Protein AF-A0A953JFP9-F1 (afdb_monomer_lite)

Sequence (63 aa):
MAPYPTPPDVPRRADRRTGAKLVTQHFFPVSHRTLEAWPLTWRRVNGKAVCETAELFAVAEAK

Structure (mmCIF, N/CA/C/O backbone):
data_AF-A0A953JFP9-F1
#
_entry.id   AF-A0A953JFP9-F1
#
loop_
_atom_site.group_PDB
_atom_site.id
_atom_site.type_symbol
_atom_site.label_atom_id
_atom_site.label_alt_id
_atom_site.label_comp_id
_atom_site.label_asym_id
_atom_site.label_entity_id
_atom_site.label_seq_id
_atom_site.pdbx_PDB_ins_code
_atom_site.Cartn_x
_atom_site.Cartn_y
_atom_site.Cartn_z
_atom_site.occupancy
_atom_site.B_iso_or_equiv
_atom_site.auth_seq_id
_atom_site.auth_comp_id
_atom_site.auth_asym_id
_atom_site.auth_atom_id
_atom_site.pdbx_PDB_model_num
ATOM 1 N N . MET A 1 1 ? -8.969 -17.674 -5.924 1.00 42.81 1 MET A N 1
ATOM 2 C CA . MET A 1 1 ? -8.797 -16.215 -5.788 1.00 42.81 1 MET A CA 1
ATOM 3 C C . MET A 1 1 ? -8.323 -15.706 -7.138 1.00 42.81 1 MET A C 1
ATOM 5 O O . MET A 1 1 ? -7.169 -15.922 -7.481 1.00 42.81 1 MET A O 1
ATOM 9 N N . ALA A 1 2 ? -9.241 -15.228 -7.981 1.00 50.06 2 ALA A N 1
ATOM 10 C CA . ALA A 1 2 ? -8.864 -14.674 -9.280 1.00 50.06 2 ALA A CA 1
ATOM 11 C C . ALA A 1 2 ? -8.075 -13.377 -9.032 1.00 50.06 2 ALA A C 1
ATOM 13 O O . ALA A 1 2 ? -8.476 -12.618 -8.147 1.00 50.06 2 ALA A O 1
ATOM 14 N N . PRO A 1 3 ? -6.957 -13.122 -9.733 1.00 59.09 3 PRO A N 1
ATOM 15 C CA . PRO A 1 3 ? -6.299 -11.829 -9.627 1.00 59.09 3 PRO A CA 1
ATOM 16 C C . PRO A 1 3 ? -7.299 -10.762 -10.072 1.00 59.09 3 PRO A C 1
ATOM 18 O O . PRO A 1 3 ? -7.986 -10.952 -11.079 1.00 59.09 3 PRO A O 1
ATOM 21 N N . TYR A 1 4 ? -7.398 -9.667 -9.318 1.00 58.94 4 TYR A N 1
ATOM 22 C CA . TYR A 1 4 ? -8.205 -8.527 -9.737 1.00 58.94 4 TYR A CA 1
ATOM 23 C C . TYR A 1 4 ? -7.851 -8.171 -11.179 1.00 58.94 4 TYR A C 1
ATOM 25 O O . TYR A 1 4 ? -6.654 -8.062 -11.481 1.00 58.94 4 TYR A O 1
ATOM 33 N N . PRO A 1 5 ? -8.840 -8.015 -12.079 1.00 61.91 5 PRO A N 1
ATOM 34 C CA . PRO A 1 5 ? -8.554 -7.540 -13.416 1.00 61.91 5 PRO A CA 1
ATOM 35 C C . PRO A 1 5 ? -7.944 -6.151 -13.262 1.00 61.91 5 PRO A C 1
ATOM 37 O O . PRO A 1 5 ? -8.625 -5.196 -12.898 1.00 61.91 5 PRO A O 1
ATOM 40 N N . THR A 1 6 ? -6.634 -6.046 -13.484 1.00 61.53 6 THR A N 1
ATOM 41 C CA . THR A 1 6 ? -5.972 -4.751 -13.596 1.00 61.53 6 THR A CA 1
ATOM 42 C C . THR A 1 6 ? -6.686 -4.002 -14.718 1.00 61.53 6 THR A C 1
ATOM 44 O O . THR A 1 6 ? -6.712 -4.532 -15.837 1.00 61.53 6 THR A O 1
ATOM 47 N N . PRO A 1 7 ? -7.289 -2.8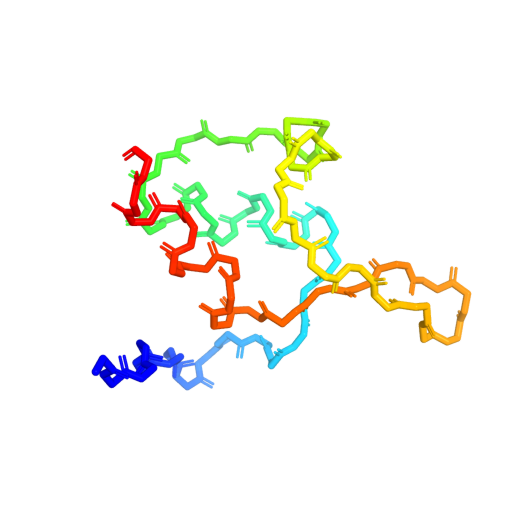28 -14.456 1.00 66.50 7 PRO A N 1
ATOM 48 C CA . PRO A 1 7 ? -7.909 -2.039 -15.508 1.00 66.50 7 PRO A CA 1
ATOM 49 C C . PRO A 1 7 ? -6.904 -1.826 -16.650 1.00 66.50 7 PRO A C 1
ATOM 51 O O . PRO A 1 7 ? -5.713 -1.678 -16.377 1.00 66.50 7 PRO A O 1
ATOM 54 N N . PRO A 1 8 ? -7.333 -1.795 -17.920 1.00 64.88 8 PRO A N 1
ATOM 55 C CA . PRO A 1 8 ? -6.413 -1.687 -19.056 1.00 64.88 8 PRO A CA 1
ATOM 56 C C . PRO A 1 8 ? -5.523 -0.429 -19.024 1.00 64.88 8 PRO A C 1
ATOM 58 O O . PRO A 1 8 ? -4.500 -0.400 -19.701 1.00 64.88 8 PRO A O 1
ATOM 61 N N . ASP A 1 9 ? -5.879 0.577 -18.218 1.00 74.44 9 ASP A N 1
ATOM 62 C CA . ASP A 1 9 ? -5.150 1.840 -18.068 1.00 74.44 9 ASP A CA 1
ATOM 63 C C . ASP A 1 9 ? -4.099 1.841 -16.934 1.00 74.44 9 ASP A C 1
ATOM 65 O O . ASP A 1 9 ? -3.291 2.764 -16.836 1.00 74.44 9 ASP A O 1
ATOM 69 N N . VAL A 1 10 ? -4.055 0.815 -16.068 1.00 80.25 10 VAL A N 1
ATOM 70 C CA . VAL A 1 10 ? -3.080 0.795 -14.962 1.00 80.25 10 VAL A CA 1
ATOM 71 C C . VAL A 1 10 ? -1.779 0.098 -15.365 1.00 80.25 10 VAL A C 1
ATOM 73 O O . VAL A 1 10 ? -1.793 -0.954 -16.012 1.00 80.25 10 VAL A O 1
ATOM 76 N N . PRO A 1 11 ? -0.611 0.626 -14.955 1.00 84.94 11 PRO A N 1
ATOM 77 C CA . PRO A 1 11 ? 0.656 -0.021 -15.249 1.00 84.94 11 PRO A CA 1
ATOM 78 C C . PRO A 1 11 ? 0.722 -1.381 -14.55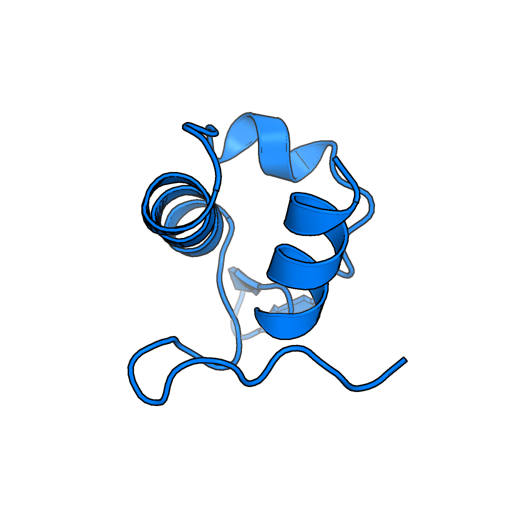3 1.00 84.94 11 PRO A C 1
ATOM 80 O O . PRO A 1 11 ? 0.300 -1.529 -13.409 1.00 84.94 11 PRO A O 1
ATOM 83 N N . ARG A 1 12 ? 1.326 -2.379 -15.207 1.00 86.81 12 ARG A N 1
ATOM 84 C CA . ARG A 1 12 ? 1.491 -3.725 -14.627 1.00 86.81 12 ARG A CA 1
ATOM 85 C C . ARG A 1 12 ? 2.337 -3.727 -13.348 1.00 86.81 12 ARG A C 1
ATOM 87 O O . ARG A 1 12 ? 2.158 -4.578 -12.480 1.00 86.81 12 ARG A O 1
ATOM 94 N N . ARG A 1 13 ? 3.274 -2.784 -13.245 1.00 89.44 13 ARG A N 1
ATOM 95 C CA . ARG A 1 13 ? 4.103 -2.559 -12.059 1.00 89.44 13 ARG A CA 1
ATOM 96 C C . ARG A 1 13 ? 4.017 -1.101 -11.646 1.00 89.44 13 ARG A C 1
ATOM 98 O O . ARG A 1 13 ? 4.178 -0.225 -12.492 1.00 89.44 13 ARG A O 1
ATOM 105 N N . ALA A 1 14 ? 3.843 -0.856 -10.356 1.00 90.19 14 ALA A N 1
ATOM 106 C CA . ALA A 1 14 ? 3.754 0.481 -9.796 1.00 90.19 14 ALA A CA 1
ATOM 107 C C . ALA A 1 14 ? 4.883 0.714 -8.786 1.00 90.19 14 ALA A C 1
ATOM 109 O O . ALA A 1 14 ? 5.164 -0.122 -7.926 1.00 90.19 14 ALA A O 1
ATOM 110 N N . ASP A 1 15 ? 5.550 1.863 -8.881 1.00 92.00 15 ASP A N 1
ATOM 111 C CA . ASP A 1 15 ? 6.383 2.365 -7.789 1.00 92.00 15 ASP A CA 1
ATOM 112 C C . ASP A 1 15 ? 5.505 2.884 -6.639 1.00 92.00 15 ASP A C 1
ATOM 114 O O . ASP A 1 15 ? 4.296 3.040 -6.784 1.00 92.00 15 ASP A O 1
ATOM 118 N N . ARG A 1 16 ? 6.105 3.209 -5.493 1.00 90.31 16 AR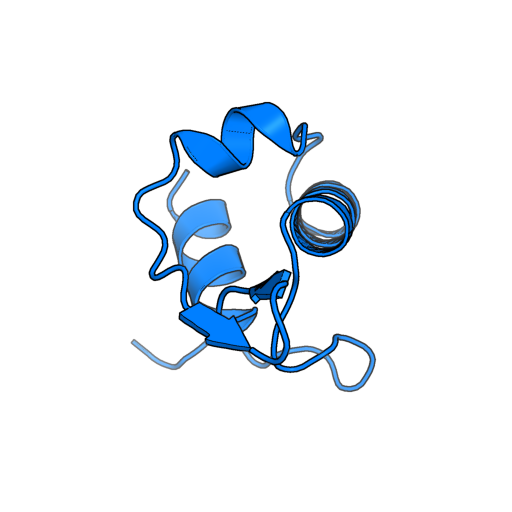G A N 1
ATOM 119 C CA . ARG A 1 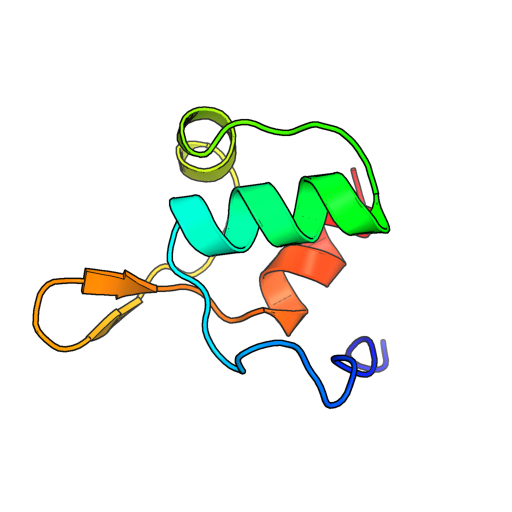16 ? 5.373 3.679 -4.301 1.00 90.31 16 ARG A CA 1
ATOM 120 C C . ARG A 1 16 ? 4.498 4.910 -4.544 1.00 90.31 16 ARG A C 1
ATOM 122 O O . ARG A 1 16 ? 3.437 5.022 -3.942 1.00 90.31 16 ARG A O 1
ATOM 129 N N . ARG A 1 17 ? 4.923 5.854 -5.391 1.00 91.56 17 ARG A N 1
ATOM 130 C CA . ARG A 1 17 ? 4.137 7.065 -5.675 1.00 91.56 17 ARG A CA 1
ATOM 131 C C . ARG A 1 17 ? 2.973 6.743 -6.597 1.00 91.56 17 ARG A C 1
ATOM 133 O O . ARG A 1 17 ? 1.860 7.190 -6.337 1.00 91.56 17 ARG A O 1
ATOM 140 N N . THR A 1 18 ? 3.231 5.965 -7.643 1.00 92.06 18 THR A N 1
ATOM 141 C CA . THR A 1 18 ? 2.189 5.519 -8.575 1.00 92.06 18 THR A CA 1
ATOM 142 C C . THR A 1 18 ? 1.172 4.632 -7.863 1.00 92.06 18 THR A C 1
ATOM 144 O O . THR A 1 18 ? -0.022 4.883 -7.954 1.00 92.06 18 THR A O 1
ATOM 147 N N . GLY A 1 19 ? 1.633 3.673 -7.061 1.00 92.19 19 GLY A N 1
ATOM 148 C CA . GLY A 1 19 ? 0.776 2.799 -6.271 1.00 92.19 19 GLY A CA 1
ATOM 149 C C . GLY A 1 19 ? -0.108 3.571 -5.295 1.00 92.19 19 GLY A C 1
ATOM 150 O O . GLY A 1 19 ? -1.299 3.304 -5.211 1.00 92.19 19 GLY A O 1
ATOM 151 N N . ALA A 1 20 ? 0.434 4.591 -4.623 1.00 93.31 20 ALA A N 1
ATOM 152 C CA . ALA A 1 20 ? -0.354 5.419 -3.711 1.00 93.31 20 ALA A CA 1
ATOM 153 C C . ALA A 1 20 ? -1.468 6.185 -4.435 1.00 93.31 20 ALA A C 1
ATOM 155 O O . ALA A 1 20 ? -2.590 6.251 -3.936 1.00 93.31 20 ALA A O 1
ATOM 156 N N . LYS A 1 21 ? -1.181 6.721 -5.629 1.00 92.31 21 LYS A N 1
ATOM 157 C CA . LYS A 1 21 ? -2.194 7.367 -6.474 1.00 92.31 21 LYS A CA 1
ATOM 158 C C . LYS A 1 21 ? -3.282 6.382 -6.892 1.00 92.31 21 LYS A C 1
ATOM 160 O O . LYS A 1 21 ? -4.451 6.694 -6.719 1.00 92.31 21 LYS A O 1
ATOM 165 N N . LEU A 1 22 ? -2.894 5.197 -7.366 1.00 91.31 22 LEU A N 1
ATOM 166 C CA . LEU A 1 22 ? -3.835 4.162 -7.797 1.00 91.31 22 LEU A CA 1
ATOM 167 C C . LEU A 1 22 ? -4.746 3.716 -6.645 1.00 91.31 22 LEU A C 1
ATOM 169 O O . LEU A 1 22 ? -5.962 3.714 -6.789 1.00 91.31 22 LEU A O 1
ATOM 173 N N . VAL A 1 23 ? -4.182 3.409 -5.474 1.00 91.88 23 VAL A N 1
ATOM 174 C CA . VAL A 1 23 ? -4.985 3.023 -4.300 1.00 91.88 23 VAL A CA 1
ATOM 175 C C . VAL A 1 23 ? -5.906 4.165 -3.860 1.00 91.88 23 VAL A C 1
ATOM 177 O O . VAL A 1 23 ? -7.072 3.920 -3.570 1.00 91.88 23 VAL A O 1
ATOM 180 N N . THR A 1 24 ? -5.428 5.412 -3.900 1.00 92.88 24 THR A N 1
ATOM 181 C CA . THR A 1 24 ? -6.245 6.599 -3.588 1.00 92.88 24 THR A CA 1
ATOM 182 C C . THR A 1 24 ? -7.416 6.789 -4.549 1.00 92.88 24 THR A C 1
ATOM 184 O O . THR A 1 24 ? -8.481 7.222 -4.123 1.00 92.88 24 THR A O 1
ATOM 187 N N . GLN A 1 25 ? -7.239 6.468 -5.831 1.00 89.81 25 GLN A N 1
ATOM 188 C CA . GLN A 1 25 ? -8.285 6.595 -6.849 1.00 89.81 25 GLN A CA 1
ATOM 189 C C . GLN A 1 25 ? -9.348 5.493 -6.765 1.00 89.81 25 GLN A C 1
ATOM 191 O O . GLN A 1 25 ? -10.496 5.751 -7.114 1.00 89.81 25 GLN A O 1
ATOM 196 N N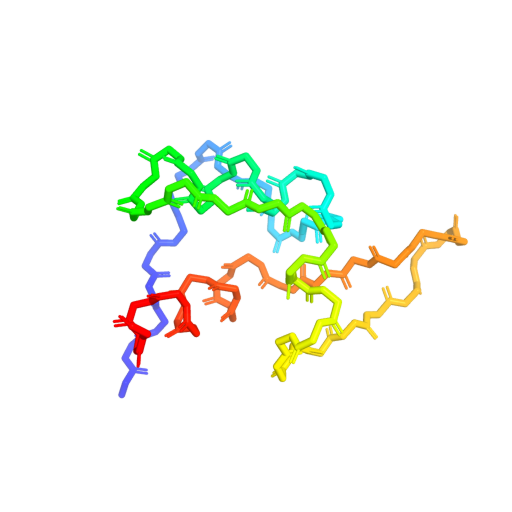 . HIS A 1 26 ? -8.976 4.283 -6.336 1.00 87.44 26 HIS A N 1
ATOM 197 C CA . HIS A 1 26 ? -9.855 3.110 -6.393 1.00 87.44 26 HIS A CA 1
ATOM 198 C C . HIS A 1 26 ? -10.428 2.668 -5.042 1.00 87.44 26 HIS A C 1
ATOM 200 O O . HIS A 1 26 ? -11.516 2.103 -5.019 1.00 87.44 26 HIS A O 1
ATOM 206 N N . PHE A 1 27 ? -9.719 2.908 -3.938 1.00 89.12 27 PHE A N 1
ATOM 207 C CA . PHE A 1 27 ? -10.080 2.375 -2.622 1.00 89.12 27 PHE A CA 1
ATOM 208 C C . PHE A 1 27 ? -10.177 3.485 -1.574 1.00 89.12 27 PHE A C 1
ATOM 210 O O . PHE A 1 27 ? -11.269 3.861 -1.158 1.00 89.12 27 PHE A O 1
ATOM 217 N N . PHE A 1 28 ? -9.037 4.024 -1.142 1.00 91.38 28 PHE A N 1
ATOM 218 C CA . PHE A 1 28 ? -8.970 5.021 -0.078 1.00 91.38 28 PHE A CA 1
ATOM 219 C C . PHE A 1 28 ? -7.679 5.839 -0.165 1.00 91.38 28 PHE A C 1
ATOM 221 O O . PHE A 1 28 ? -6.652 5.332 -0.627 1.00 91.38 28 PHE A O 1
ATOM 228 N N . PRO A 1 29 ? -7.691 7.099 0.304 1.00 93.44 29 PRO A N 1
ATOM 229 C CA . PRO A 1 29 ? -6.510 7.948 0.291 1.00 93.44 29 PRO A CA 1
ATOM 230 C C . PRO A 1 29 ? -5.368 7.336 1.105 1.00 93.44 29 PRO A C 1
ATOM 232 O O . PRO A 1 29 ? -5.470 7.144 2.315 1.00 93.44 29 PRO A O 1
ATOM 235 N N . VAL A 1 30 ? -4.249 7.062 0.432 1.00 93.50 30 VAL A N 1
ATOM 236 C CA . VAL A 1 30 ? -3.047 6.485 1.040 1.00 93.50 30 VAL A CA 1
ATOM 237 C C . VAL A 1 30 ? -1.801 7.230 0.578 1.00 93.50 30 VAL A C 1
ATOM 239 O O . VAL A 1 30 ? -1.680 7.660 -0.568 1.00 93.50 30 VAL A O 1
ATOM 242 N N . SER A 1 31 ? -0.832 7.376 1.479 1.00 92.44 31 SER A N 1
ATOM 243 C CA . SER A 1 31 ? 0.458 7.982 1.156 1.00 92.44 31 SER A CA 1
ATOM 244 C C . SER A 1 31 ? 1.479 6.934 0.721 1.00 92.44 31 SER A C 1
ATOM 246 O O . SER A 1 31 ? 1.506 5.813 1.225 1.00 92.44 31 SER A O 1
ATOM 248 N N . HIS A 1 32 ? 2.413 7.331 -0.146 1.00 90.44 32 HIS A N 1
ATOM 249 C CA . HIS A 1 32 ? 3.530 6.478 -0.578 1.00 90.44 32 HIS A CA 1
ATOM 250 C C . HIS A 1 32 ? 4.383 5.947 0.589 1.00 90.44 32 HIS A C 1
ATOM 252 O O . HIS A 1 32 ? 4.985 4.888 0.455 1.00 90.44 32 HIS A O 1
ATOM 258 N N . ARG A 1 33 ? 4.424 6.669 1.720 1.00 91.69 33 ARG A N 1
ATOM 259 C CA . ARG A 1 33 ? 5.071 6.244 2.973 1.00 91.69 33 ARG A CA 1
ATOM 260 C C . ARG A 1 33 ? 4.333 5.100 3.653 1.00 91.69 33 ARG A C 1
ATOM 262 O O . ARG A 1 33 ? 4.960 4.156 4.111 1.00 91.69 33 ARG A O 1
ATOM 269 N N . THR A 1 34 ? 3.005 5.149 3.666 1.00 90.88 34 THR A N 1
ATOM 270 C CA . THR A 1 34 ? 2.172 4.081 4.224 1.00 90.88 34 THR A CA 1
ATOM 271 C C . THR A 1 34 ? 2.370 2.780 3.449 1.00 90.88 34 THR A C 1
ATOM 273 O O . THR A 1 34 ? 2.476 1.724 4.064 1.00 90.88 34 THR A O 1
ATOM 276 N N . LEU A 1 35 ? 2.531 2.855 2.121 1.00 89.25 35 LEU A N 1
ATOM 277 C CA . LEU A 1 35 ? 2.845 1.690 1.285 1.00 89.25 35 LEU A CA 1
ATOM 278 C C . LEU A 1 35 ? 4.215 1.058 1.581 1.00 89.25 35 LEU A C 1
ATOM 280 O O . LEU A 1 35 ? 4.432 -0.094 1.219 1.00 89.25 35 LEU A O 1
ATOM 284 N N . GLU A 1 36 ? 5.144 1.767 2.235 1.00 88.25 36 GLU A N 1
ATOM 285 C CA . GLU A 1 36 ? 6.424 1.175 2.660 1.00 88.25 36 GLU A CA 1
ATOM 286 C C . GLU A 1 36 ? 6.233 0.141 3.775 1.00 88.25 36 GLU A C 1
ATOM 288 O O . GLU A 1 36 ? 7.015 -0.800 3.860 1.00 88.25 36 GLU A O 1
ATOM 293 N N . ALA A 1 37 ? 5.186 0.297 4.592 1.00 90.25 37 ALA A N 1
ATOM 294 C CA . ALA A 1 37 ? 4.839 -0.626 5.670 1.00 90.25 37 ALA A CA 1
ATOM 295 C C . ALA A 1 37 ? 3.931 -1.779 5.212 1.00 90.25 37 ALA A C 1
ATOM 297 O O . ALA A 1 37 ? 3.633 -2.680 5.995 1.00 90.25 37 ALA A O 1
ATOM 298 N N . TRP A 1 38 ? 3.442 -1.748 3.970 1.00 89.94 38 TRP A N 1
ATOM 299 C CA . TRP A 1 38 ? 2.578 -2.805 3.460 1.00 89.94 38 TRP A CA 1
ATOM 300 C C . TRP A 1 38 ? 3.404 -4.048 3.110 1.00 89.94 38 TRP A C 1
ATOM 302 O O . TRP A 1 38 ? 4.527 -3.908 2.615 1.00 89.94 38 TRP A O 1
ATOM 312 N N . PRO A 1 39 ? 2.856 -5.260 3.318 1.00 90.50 39 PRO A N 1
ATOM 313 C CA . PRO A 1 39 ? 3.526 -6.518 2.996 1.00 90.50 39 PRO A CA 1
ATOM 314 C C . PRO A 1 39 ? 3.512 -6.780 1.477 1.00 90.50 39 PRO A C 1
ATOM 316 O O . PRO A 1 39 ? 2.937 -7.757 1.011 1.00 90.50 39 PRO A O 1
ATOM 319 N N . LEU A 1 40 ? 4.111 -5.872 0.701 1.00 89.81 40 LEU A N 1
ATOM 320 C CA . LEU A 1 40 ? 4.198 -5.930 -0.758 1.00 89.81 40 LEU A CA 1
ATOM 321 C C . LEU A 1 40 ? 5.577 -6.414 -1.208 1.00 89.81 40 LEU A C 1
ATOM 323 O O . LEU A 1 40 ? 6.617 -6.033 -0.659 1.00 89.81 40 LEU A O 1
ATOM 327 N N . THR A 1 41 ? 5.590 -7.193 -2.282 1.00 90.38 41 THR A N 1
ATOM 328 C CA . THR A 1 41 ? 6.785 -7.719 -2.929 1.00 90.38 41 THR A CA 1
ATOM 329 C C . THR A 1 41 ? 7.443 -6.634 -3.782 1.00 90.38 41 THR A C 1
ATOM 331 O O . THR A 1 41 ? 7.239 -6.524 -4.995 1.00 90.38 41 THR A O 1
ATOM 334 N N . TRP A 1 42 ? 8.288 -5.819 -3.152 1.00 90.56 42 TRP A N 1
ATOM 335 C CA . TRP A 1 42 ? 9.077 -4.807 -3.851 1.00 90.56 42 TRP A CA 1
ATOM 336 C C . TRP A 1 42 ? 10.225 -5.439 -4.643 1.00 90.56 42 TRP A C 1
ATOM 338 O O . TRP A 1 42 ? 11.134 -6.053 -4.088 1.00 90.56 42 TRP A O 1
ATOM 348 N N . ARG A 1 43 ? 10.239 -5.214 -5.955 1.00 89.50 43 ARG A N 1
ATOM 349 C CA . ARG A 1 43 ? 11.329 -5.588 -6.860 1.00 89.50 43 ARG A CA 1
ATOM 350 C C . ARG A 1 43 ? 12.065 -4.342 -7.323 1.00 89.50 43 ARG A C 1
ATOM 352 O O . ARG A 1 43 ? 11.452 -3.320 -7.618 1.00 89.50 43 ARG A O 1
ATOM 359 N N . ARG A 1 44 ? 13.391 -4.414 -7.414 1.00 90.75 44 ARG A N 1
ATOM 360 C CA . ARG A 1 44 ? 14.193 -3.330 -7.991 1.00 90.75 44 ARG A CA 1
ATOM 361 C C . ARG A 1 44 ? 14.339 -3.547 -9.492 1.00 90.75 44 ARG A C 1
ATOM 363 O O . ARG A 1 44 ? 14.887 -4.557 -9.914 1.00 90.75 44 ARG A O 1
ATOM 370 N N . VAL A 1 45 ? 13.860 -2.598 -10.288 1.00 86.69 45 VAL A N 1
ATOM 371 C CA . VAL A 1 45 ? 14.002 -2.583 -11.750 1.00 86.69 45 VAL A CA 1
ATOM 372 C C . VAL A 1 45 ? 14.659 -1.262 -12.129 1.00 86.69 45 VAL A C 1
ATOM 374 O O . VAL A 1 45 ? 14.121 -0.203 -11.812 1.00 86.69 45 VAL A O 1
ATOM 377 N N . ASN A 1 46 ? 15.836 -1.309 -12.759 1.00 87.12 46 ASN A N 1
ATOM 378 C CA . ASN A 1 46 ? 16.613 -0.122 -13.151 1.00 87.12 46 ASN A CA 1
ATOM 379 C C . ASN A 1 46 ? 16.784 0.900 -12.004 1.00 87.12 46 ASN A C 1
ATOM 381 O O . ASN A 1 46 ? 16.571 2.097 -12.180 1.00 87.12 46 ASN A O 1
ATOM 385 N N . GLY A 1 47 ? 17.086 0.415 -10.793 1.00 86.50 47 GLY A N 1
ATOM 386 C CA . GLY A 1 47 ? 17.267 1.250 -9.597 1.00 86.50 47 GLY A CA 1
ATOM 387 C C . GLY A 1 47 ? 15.976 1.736 -8.921 1.00 86.50 47 GLY A C 1
ATOM 388 O O . GLY A 1 47 ? 16.047 2.336 -7.851 1.00 86.50 47 GLY A O 1
ATOM 389 N N . LYS A 1 48 ? 14.792 1.450 -9.478 1.00 86.12 48 LYS A N 1
ATOM 390 C CA . LYS A 1 48 ? 13.495 1.835 -8.899 1.00 86.12 48 LYS A CA 1
ATOM 391 C C . LYS A 1 48 ? 12.834 0.657 -8.191 1.00 86.12 48 LYS A C 1
ATOM 393 O O . LYS A 1 48 ? 12.774 -0.437 -8.744 1.00 86.12 48 LYS A O 1
ATOM 398 N N . ALA A 1 49 ? 12.317 0.881 -6.984 1.00 90.19 49 ALA A N 1
ATOM 399 C CA . ALA A 1 49 ? 11.494 -0.100 -6.277 1.00 90.19 49 ALA A CA 1
ATOM 400 C C . ALA A 1 49 ? 10.064 -0.077 -6.835 1.00 90.19 49 ALA A C 1
ATOM 402 O O . ALA A 1 49 ? 9.370 0.934 -6.722 1.00 90.19 49 ALA A O 1
ATOM 403 N N . VAL A 1 50 ? 9.642 -1.188 -7.432 1.00 92.38 50 VAL A N 1
ATOM 404 C CA . VAL A 1 50 ? 8.325 -1.380 -8.042 1.00 92.38 50 VAL A CA 1
ATOM 405 C C . VAL A 1 50 ? 7.673 -2.649 -7.498 1.00 92.38 50 VAL A C 1
ATOM 407 O O . VAL A 1 50 ? 8.357 -3.637 -7.246 1.00 92.38 50 VAL A O 1
ATOM 410 N N . CYS A 1 51 ? 6.361 -2.628 -7.316 1.00 92.12 51 CYS A N 1
ATOM 411 C CA . CYS A 1 51 ? 5.548 -3.778 -6.921 1.00 92.12 51 CYS A CA 1
ATOM 412 C C . CYS A 1 51 ? 4.564 -4.126 -8.043 1.00 92.12 51 CYS A C 1
ATOM 414 O O . CYS A 1 51 ? 4.401 -3.356 -8.995 1.00 92.12 51 CYS A O 1
ATOM 416 N N . GLU A 1 52 ? 3.945 -5.300 -7.969 1.00 91.44 52 GLU A N 1
ATOM 417 C CA . GLU A 1 52 ? 2.908 -5.683 -8.923 1.00 91.44 52 GLU A CA 1
ATOM 418 C C . GLU A 1 52 ? 1.587 -5.003 -8.558 1.00 91.44 52 GLU A C 1
ATOM 420 O O . GLU A 1 52 ? 1.139 -5.074 -7.416 1.00 91.44 52 GLU A O 1
ATOM 425 N N . THR A 1 53 ? 0.952 -4.338 -9.525 1.00 91.06 53 THR A N 1
ATOM 426 C CA . THR A 1 53 ? -0.276 -3.569 -9.262 1.00 91.06 53 THR A CA 1
ATOM 427 C C . THR A 1 53 ? -1.432 -4.468 -8.822 1.00 91.06 53 THR A C 1
ATOM 429 O O . THR A 1 53 ? -2.236 -4.066 -7.988 1.00 91.06 53 THR A O 1
ATOM 432 N N . ALA A 1 54 ? -1.484 -5.706 -9.320 1.00 88.44 54 ALA A N 1
ATOM 433 C CA . ALA A 1 54 ? -2.467 -6.693 -8.881 1.00 88.44 54 ALA A CA 1
ATOM 434 C C . ALA A 1 54 ? -2.295 -7.059 -7.396 1.00 88.44 54 ALA A C 1
ATOM 436 O O . ALA A 1 54 ? -3.280 -7.132 -6.667 1.00 88.44 54 ALA A O 1
ATOM 437 N N . GLU A 1 55 ? -1.052 -7.236 -6.933 1.00 89.50 55 GLU A N 1
ATOM 438 C CA . GLU A 1 55 ? -0.746 -7.508 -5.522 1.00 89.50 55 GLU A CA 1
ATOM 439 C C . GLU A 1 55 ? -1.093 -6.296 -4.648 1.00 89.50 55 GLU A C 1
ATOM 441 O O . GLU A 1 55 ? -1.731 -6.440 -3.608 1.00 89.50 55 GLU A O 1
ATOM 446 N N . LEU A 1 56 ? -0.751 -5.090 -5.113 1.00 90.75 56 LEU A N 1
ATOM 447 C CA . LEU A 1 56 ? -1.110 -3.839 -4.448 1.00 90.75 56 LEU A CA 1
ATOM 448 C C . LEU A 1 56 ? -2.626 -3.711 -4.244 1.00 90.75 56 LEU A C 1
ATOM 450 O O . LEU A 1 56 ? -3.060 -3.376 -3.144 1.00 90.75 56 LEU A O 1
ATOM 454 N N . PHE A 1 57 ? -3.421 -3.984 -5.280 1.00 90.19 57 PHE A N 1
ATOM 455 C CA . PHE A 1 57 ? -4.881 -3.941 -5.195 1.00 90.19 57 PHE A CA 1
ATOM 456 C C . PHE A 1 57 ? -5.447 -5.049 -4.311 1.00 90.19 57 PHE A C 1
ATOM 458 O O . PHE A 1 57 ? -6.335 -4.772 -3.516 1.00 90.19 57 PHE A O 1
ATOM 465 N N . ALA A 1 58 ? -4.894 -6.263 -4.364 1.00 89.62 58 ALA A N 1
ATOM 466 C CA . ALA A 1 58 ? -5.316 -7.346 -3.480 1.00 89.62 58 ALA A CA 1
ATOM 467 C C . ALA A 1 58 ? -5.094 -7.005 -1.994 1.00 89.62 58 ALA A C 1
ATOM 469 O O . ALA A 1 58 ? -5.956 -7.277 -1.163 1.00 89.62 58 ALA A O 1
ATOM 470 N N . VAL A 1 59 ? -3.960 -6.380 -1.653 1.00 90.44 59 VAL A N 1
ATOM 471 C CA . VAL A 1 59 ? -3.695 -5.924 -0.278 1.00 90.44 59 VAL A CA 1
ATOM 472 C C . VAL A 1 59 ? -4.581 -4.737 0.098 1.00 90.44 59 VAL A C 1
ATOM 474 O O . VAL A 1 59 ? -5.030 -4.676 1.238 1.00 90.44 59 VAL A O 1
ATOM 477 N N . ALA A 1 60 ? -4.834 -3.808 -0.830 1.00 90.31 60 ALA A N 1
ATOM 478 C CA . ALA A 1 60 ? -5.711 -2.661 -0.589 1.00 90.31 60 ALA A CA 1
ATOM 479 C C . ALA A 1 60 ? -7.162 -3.082 -0.337 1.00 90.31 60 ALA A C 1
ATOM 481 O O . ALA A 1 60 ? -7.814 -2.512 0.524 1.00 90.31 60 ALA A O 1
ATOM 482 N N . GLU A 1 61 ? -7.650 -4.088 -1.056 1.00 88.06 61 GLU A N 1
ATOM 483 C CA . GLU A 1 61 ? -8.993 -4.622 -0.858 1.00 88.06 61 GLU A CA 1
ATOM 484 C C . GLU A 1 61 ? -9.150 -5.376 0.463 1.00 88.06 61 GLU A C 1
ATOM 486 O O . GLU A 1 61 ? -10.194 -5.309 1.102 1.00 88.06 61 GLU A O 1
ATOM 491 N N . ALA A 1 62 ? -8.114 -6.101 0.879 1.00 87.81 62 ALA A N 1
ATOM 492 C CA . ALA A 1 62 ? -8.115 -6.817 2.150 1.00 87.81 62 ALA A CA 1
ATOM 493 C C . ALA A 1 62 ? -7.914 -5.897 3.375 1.00 87.81 62 ALA A C 1
ATOM 495 O O . ALA A 1 62 ? -7.792 -6.404 4.494 1.00 87.81 62 ALA A O 1
ATOM 496 N N . LYS A 1 63 ? -7.801 -4.579 3.174 1.00 83.88 63 LYS A N 1
ATOM 497 C CA . LYS A 1 63 ? -7.51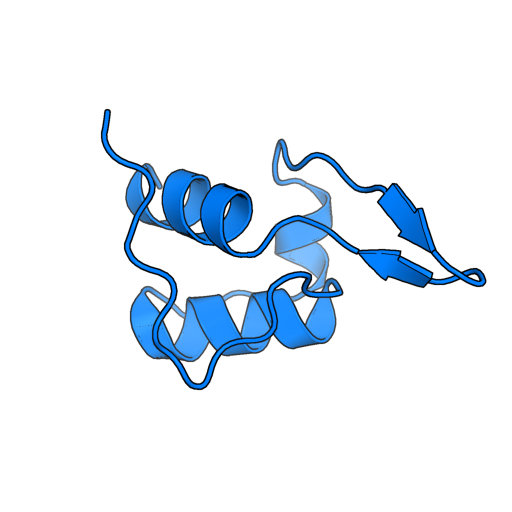6 -3.578 4.208 1.00 83.88 63 LYS A CA 1
ATOM 498 C C . LYS A 1 63 ? -8.737 -2.783 4.641 1.00 83.88 63 LYS A C 1
ATOM 500 O O . LYS A 1 63 ? -9.691 -2.646 3.851 1.00 83.88 63 LYS A O 1
#

Radius of gyration: 10.79 Å; chains: 1; bounding box: 27×24×25 Å

Foldseek 3Di:
DDQPPDPPPQDQKDALCSLQVVLCVPANRDHSVNVVPQPFDFDADPNTTIGGSSRSVVSSVVD

Secondary structure (DSSP, 8-state):
-PPP---TTS-SEEEHHHHHHHHHHHT----TTGGGGS----EEETTEEEEEHHHHHHHHHT-

pLDDT: mean 85.61, std 11.19, range [42.81, 93.5]